Protein AF-A0A1E3W1E9-F1 (afdb_monomer_lite)

pLDDT: mean 73.12, std 18.01, range [42.62, 93.31]

Sequence (72 aa):
MVQTRSRLATERMHVSVVRVERRPKPSRVKSSRVKFCALEGDLRVEIEADSEDDARLLCQEAGLDFIGLCDD

Structure (mmCIF, N/CA/C/O backbone):
data_AF-A0A1E3W1E9-F1
#
_entry.id   AF-A0A1E3W1E9-F1
#
loop_
_atom_site.group_PDB
_atom_site.id
_atom_site.type_symbol
_atom_site.label_atom_id
_atom_site.label_alt_id
_atom_site.label_comp_id
_atom_site.label_asym_id
_atom_site.label_entity_id
_atom_site.label_seq_id
_atom_site.pdbx_PDB_ins_code
_atom_site.Cartn_x
_atom_site.Cartn_y
_atom_site.Cartn_z
_atom_site.occupancy
_atom_site.B_iso_or_equiv
_atom_site.auth_seq_id
_atom_site.auth_comp_id
_atom_site.auth_asym_id
_atom_site.auth_atom_id
_atom_site.pdbx_PDB_model_num
ATOM 1 N N . MET A 1 1 ? -13.290 38.987 55.013 1.00 42.62 1 MET A N 1
ATOM 2 C CA . MET A 1 1 ? -14.095 38.145 54.103 1.00 42.62 1 MET A CA 1
ATOM 3 C C . MET A 1 1 ? -13.396 38.089 52.758 1.00 42.62 1 MET A C 1
ATOM 5 O O . MET A 1 1 ? -12.896 39.103 52.293 1.00 42.62 1 MET A O 1
ATOM 9 N N . VAL A 1 2 ? -13.276 36.872 52.241 1.00 48.84 2 VAL A N 1
ATOM 10 C CA . VAL A 1 2 ? -12.479 36.433 51.091 1.00 48.84 2 VAL A CA 1
ATOM 11 C C . VAL A 1 2 ? -13.023 36.994 49.773 1.00 48.84 2 VAL A C 1
ATOM 13 O O . VAL A 1 2 ? -14.226 36.937 49.545 1.00 48.84 2 VAL A O 1
ATOM 16 N N . GLN A 1 3 ? -12.145 37.443 48.872 1.00 50.06 3 GLN A N 1
ATOM 17 C CA . GLN A 1 3 ? -12.439 37.449 47.435 1.00 50.06 3 GLN A CA 1
ATOM 18 C C . GLN A 1 3 ? -11.284 36.810 46.663 1.00 50.06 3 GLN A C 1
ATOM 20 O O . GLN A 1 3 ? -10.366 37.451 46.160 1.00 50.06 3 GLN A O 1
ATOM 25 N N . THR A 1 4 ? -11.359 35.485 46.606 1.00 55.78 4 THR A N 1
ATOM 26 C CA . THR A 1 4 ? -10.695 34.620 45.639 1.00 55.78 4 THR A CA 1
ATOM 27 C C . THR A 1 4 ? -11.184 34.979 44.239 1.00 55.78 4 THR A C 1
ATOM 29 O O . THR A 1 4 ? -12.363 34.828 43.923 1.00 55.78 4 THR A O 1
ATOM 32 N N . ARG A 1 5 ? -10.278 35.415 43.365 1.00 57.75 5 ARG A N 1
ATOM 33 C CA . ARG A 1 5 ? -10.488 35.333 41.917 1.00 57.75 5 ARG A CA 1
ATOM 34 C C . ARG A 1 5 ? -9.433 34.403 41.349 1.00 57.75 5 ARG A C 1
ATOM 36 O O . ARG A 1 5 ? -8.315 34.805 41.039 1.00 57.75 5 ARG A O 1
ATOM 43 N N . SER A 1 6 ? -9.811 33.130 41.308 1.00 57.00 6 SER A N 1
ATOM 44 C CA . SER A 1 6 ? -9.067 32.029 40.716 1.00 57.00 6 SER A CA 1
ATOM 45 C C . SER A 1 6 ? -8.670 32.379 39.283 1.00 57.00 6 SER A C 1
ATOM 47 O O . SER A 1 6 ? -9.521 32.511 38.405 1.00 57.00 6 SER A O 1
ATOM 49 N N . ARG A 1 7 ? -7.368 32.546 39.042 1.00 61.41 7 ARG A N 1
ATOM 50 C CA . ARG A 1 7 ? -6.798 32.583 37.694 1.00 61.41 7 ARG A CA 1
ATOM 51 C C . ARG A 1 7 ? -6.762 31.151 37.172 1.00 61.41 7 ARG A C 1
ATOM 53 O O . ARG A 1 7 ? -5.793 30.439 37.407 1.00 61.41 7 ARG A O 1
ATOM 60 N N . LEU A 1 8 ? -7.829 30.719 36.503 1.00 59.09 8 LEU A N 1
ATOM 61 C CA . LEU A 1 8 ? -7.808 29.463 35.760 1.00 59.09 8 LEU A CA 1
ATOM 62 C C . LEU A 1 8 ? -7.058 29.714 34.445 1.00 59.09 8 LEU A C 1
ATOM 64 O O . LEU A 1 8 ? -7.627 30.173 33.456 1.00 59.09 8 LEU A O 1
ATOM 68 N N . ALA A 1 9 ? -5.744 29.499 34.473 1.00 58.34 9 ALA A N 1
ATOM 69 C CA . ALA A 1 9 ? -4.930 29.428 33.273 1.00 58.34 9 ALA A CA 1
ATOM 70 C C . ALA A 1 9 ? -5.303 28.133 32.544 1.00 58.34 9 ALA A C 1
ATOM 72 O O . ALA A 1 9 ? -4.922 27.043 32.958 1.00 58.34 9 ALA A O 1
ATOM 73 N N . THR A 1 10 ? -6.100 28.231 31.484 1.00 57.91 10 THR A N 1
ATOM 74 C CA . THR A 1 10 ? -6.274 27.113 30.556 1.00 57.91 10 THR A CA 1
ATOM 75 C C . THR A 1 10 ? -4.978 26.952 29.772 1.00 57.91 10 THR A C 1
ATOM 77 O O . THR A 1 10 ? -4.773 27.633 28.764 1.00 57.91 10 THR A O 1
ATOM 80 N N . GLU A 1 11 ? -4.093 26.080 30.253 1.00 56.47 11 GLU A N 1
ATOM 81 C CA . GLU A 1 11 ? -2.992 25.541 29.459 1.00 56.47 11 GLU A CA 1
ATOM 82 C C . GLU A 1 11 ? -3.589 24.818 28.249 1.00 56.47 11 GLU A C 1
ATOM 84 O O . GLU A 1 11 ? -4.151 23.727 28.342 1.00 56.47 11 GLU A O 1
ATOM 89 N N . ARG A 1 12 ? -3.527 25.473 27.088 1.00 62.91 12 ARG A N 1
ATOM 90 C CA . ARG A 1 12 ? -3.854 24.853 25.808 1.00 62.91 12 ARG A CA 1
ATOM 91 C C . ARG A 1 12 ? -2.707 23.914 25.461 1.00 62.91 12 ARG A C 1
ATOM 93 O O . ARG A 1 12 ? -1.669 24.368 24.988 1.00 62.91 12 ARG A O 1
ATOM 100 N N . MET A 1 13 ? -2.896 22.618 25.702 1.00 56.78 13 MET A N 1
ATOM 101 C CA . MET A 1 13 ? -2.014 21.575 25.181 1.00 56.78 13 MET A CA 1
ATOM 102 C C . MET A 1 13 ? -1.947 21.699 23.652 1.00 56.78 13 MET A C 1
ATOM 104 O O . MET A 1 13 ? -2.876 21.325 22.939 1.00 56.78 13 MET A O 1
ATOM 108 N N . HIS A 1 14 ? -0.851 22.264 23.147 1.00 58.41 14 HIS A N 1
ATOM 109 C CA . HIS A 1 14 ? -0.503 22.220 21.733 1.00 58.41 14 HIS A CA 1
ATOM 110 C C . HIS A 1 14 ? -0.010 20.807 21.421 1.00 58.41 14 HIS A C 1
ATOM 112 O O . HIS A 1 14 ? 1.148 20.469 21.656 1.00 58.41 14 HIS A O 1
ATOM 118 N N . VAL A 1 15 ? -0.900 19.962 20.907 1.00 58.16 15 VAL A N 1
ATOM 119 C CA . VAL A 1 15 ? -0.499 18.680 20.328 1.00 58.16 15 VAL A CA 1
ATOM 120 C C . VAL A 1 15 ? 0.057 18.966 18.935 1.00 58.16 15 VAL A C 1
ATOM 122 O O . VAL A 1 15 ? -0.686 19.142 17.971 1.00 58.16 15 VAL A O 1
ATOM 125 N N . SER A 1 16 ? 1.380 19.059 18.835 1.00 46.34 16 SER A N 1
ATOM 126 C CA . SER A 1 16 ? 2.081 19.115 17.553 1.00 46.34 16 SER A CA 1
ATOM 127 C C . SER A 1 16 ? 2.050 17.727 16.923 1.00 46.34 16 SER A C 1
ATOM 129 O O . SER A 1 16 ? 2.870 16.868 17.240 1.00 46.34 16 SER A O 1
ATOM 131 N N . VAL A 1 17 ? 1.073 17.489 16.050 1.00 58.44 17 VAL A N 1
ATOM 132 C CA . VAL A 1 17 ? 0.997 16.259 15.259 1.00 58.44 17 VAL A CA 1
ATOM 133 C C . VAL A 1 17 ? 2.146 16.291 14.250 1.00 58.44 17 VAL A C 1
ATOM 135 O O . VAL A 1 17 ? 2.089 16.997 13.243 1.00 58.44 17 VAL A O 1
ATOM 138 N N . VAL A 1 18 ? 3.231 15.573 14.539 1.00 53.28 18 VAL A N 1
ATOM 139 C CA . VAL A 1 18 ? 4.331 15.388 13.587 1.00 53.28 18 VAL A CA 1
ATOM 140 C C . VAL A 1 18 ? 3.831 14.434 12.509 1.00 53.28 18 VAL A C 1
ATOM 142 O O . VAL A 1 18 ? 3.895 13.214 12.646 1.00 53.28 18 VAL A O 1
ATOM 145 N N . ARG A 1 19 ? 3.280 14.999 11.433 1.00 55.97 19 ARG A N 1
ATOM 146 C CA . ARG A 1 19 ? 2.953 14.253 10.221 1.00 55.97 19 ARG A CA 1
ATOM 147 C C . ARG A 1 19 ? 4.280 13.851 9.578 1.00 55.97 19 ARG A C 1
ATOM 149 O O . ARG A 1 19 ? 4.952 14.679 8.967 1.00 55.97 19 ARG A O 1
ATOM 156 N N . VAL A 1 20 ? 4.694 12.597 9.762 1.00 53.75 20 VAL A N 1
ATOM 157 C CA . VAL A 1 20 ? 5.824 12.013 9.025 1.00 53.75 20 VAL A CA 1
ATOM 158 C C . VAL A 1 20 ? 5.355 11.791 7.591 1.00 53.75 20 VAL A C 1
ATOM 160 O O . VAL A 1 20 ? 4.985 10.694 7.185 1.00 53.75 20 VAL A O 1
ATOM 163 N N . GLU A 1 21 ? 5.327 12.867 6.811 1.00 51.94 21 GLU A N 1
ATOM 164 C CA . GLU A 1 21 ? 5.261 12.763 5.363 1.00 51.94 21 GLU A CA 1
ATOM 165 C C . GLU A 1 21 ? 6.641 12.301 4.900 1.00 51.94 21 GLU A C 1
ATOM 167 O O . GLU A 1 21 ? 7.575 13.096 4.758 1.00 51.94 21 GLU A O 1
ATOM 172 N N . ARG A 1 22 ? 6.797 10.988 4.693 1.00 54.34 22 ARG A N 1
ATOM 173 C CA . ARG A 1 22 ? 7.899 10.465 3.886 1.00 54.34 22 ARG A CA 1
ATOM 174 C C . ARG A 1 22 ? 7.733 11.072 2.494 1.00 54.34 22 ARG A C 1
ATOM 176 O O . ARG A 1 22 ? 6.989 10.545 1.681 1.00 54.34 22 ARG A O 1
ATOM 183 N N . ARG A 1 23 ? 8.373 12.214 2.231 1.00 53.31 23 ARG A N 1
ATOM 184 C CA . ARG A 1 23 ? 8.505 12.766 0.880 1.00 53.31 23 ARG A CA 1
ATOM 185 C C . ARG A 1 23 ? 9.547 11.935 0.126 1.00 53.31 23 ARG A C 1
ATOM 187 O O . ARG A 1 23 ? 10.738 12.136 0.3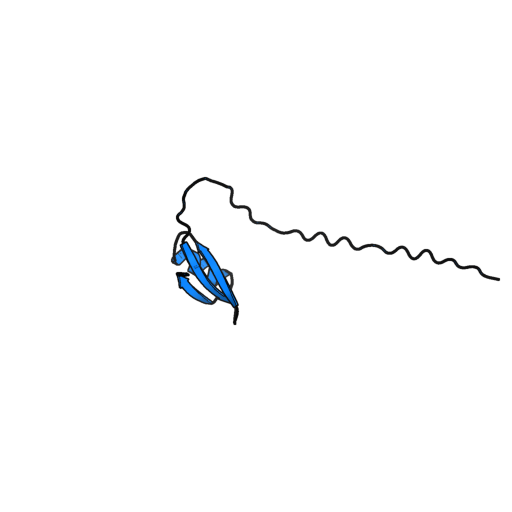77 1.00 53.31 23 ARG A O 1
ATOM 194 N N . PRO A 1 24 ? 9.186 11.069 -0.835 1.00 48.34 24 PRO A N 1
ATOM 195 C CA . PRO A 1 24 ? 10.110 10.787 -1.915 1.00 48.34 24 PRO A CA 1
ATOM 196 C C . PRO A 1 24 ? 10.262 12.070 -2.748 1.00 48.34 24 PRO A C 1
ATOM 198 O O . PRO A 1 24 ? 9.291 12.746 -3.089 1.00 48.34 24 PRO A O 1
ATOM 201 N N . LYS A 1 25 ? 11.517 12.442 -3.010 1.00 47.66 25 LYS A N 1
ATOM 202 C CA . LYS A 1 25 ? 11.927 13.558 -3.876 1.00 47.66 25 LYS A CA 1
ATOM 203 C C . LYS A 1 25 ? 11.150 13.529 -5.207 1.00 47.66 25 LYS A C 1
ATOM 205 O O . LYS A 1 25 ? 10.965 12.440 -5.749 1.00 47.66 25 LYS A O 1
ATOM 210 N N . PRO A 1 26 ? 10.785 14.682 -5.803 1.00 50.88 26 PRO A N 1
ATOM 211 C CA . PRO A 1 26 ? 10.212 14.712 -7.141 1.00 50.88 26 PRO A CA 1
ATOM 212 C C . PRO A 1 26 ? 11.335 14.532 -8.171 1.00 50.88 26 PRO A C 1
ATOM 214 O O . PRO A 1 26 ? 11.740 15.477 -8.846 1.00 50.88 26 PRO A O 1
ATOM 217 N N . SER A 1 27 ? 11.873 13.318 -8.285 1.00 47.31 27 SER A N 1
ATOM 218 C CA . SER A 1 27 ? 12.582 12.934 -9.501 1.00 47.31 27 SER A CA 1
ATOM 219 C C . SER A 1 27 ? 11.517 12.646 -10.544 1.00 47.31 27 SER A C 1
ATOM 221 O O . SER A 1 27 ? 10.775 11.676 -10.428 1.00 47.31 27 SER A O 1
ATOM 223 N N . ARG A 1 28 ? 11.426 13.523 -11.549 1.00 52.22 28 ARG A N 1
ATOM 224 C CA . ARG A 1 28 ? 10.715 13.283 -12.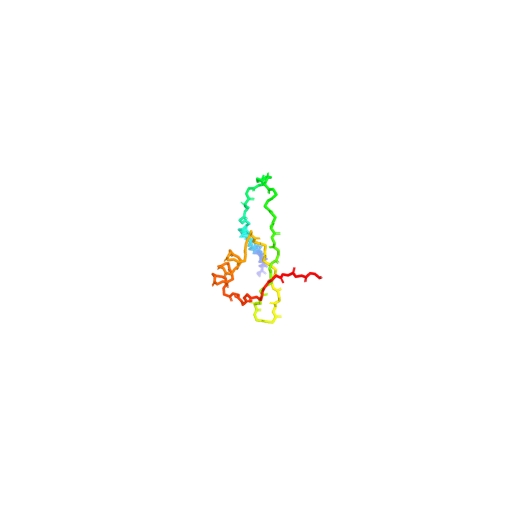808 1.00 52.22 28 ARG A CA 1
ATOM 225 C C . ARG A 1 28 ? 11.348 12.087 -13.522 1.00 52.22 28 ARG A C 1
ATOM 227 O O . ARG A 1 28 ? 12.082 12.241 -14.490 1.00 52.22 28 ARG A O 1
ATOM 234 N N . VAL A 1 29 ? 11.050 10.898 -13.041 1.00 49.66 29 VAL A N 1
ATOM 235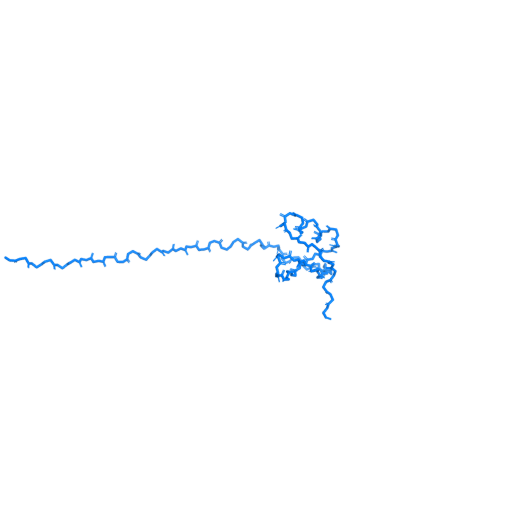 C CA . VAL A 1 29 ? 11.010 9.695 -13.850 1.00 49.66 29 VAL A CA 1
ATOM 236 C C . VAL A 1 29 ? 9.524 9.408 -13.926 1.00 49.66 29 VAL A C 1
ATOM 238 O O . VAL A 1 29 ? 8.859 9.352 -12.893 1.00 49.66 29 VAL A O 1
ATOM 241 N N . LYS A 1 30 ? 8.960 9.318 -15.132 1.00 51.16 30 LYS A N 1
ATOM 242 C CA . LYS A 1 30 ? 7.654 8.677 -15.305 1.00 51.16 30 LYS A CA 1
ATOM 243 C C . LYS A 1 30 ? 7.856 7.192 -14.979 1.00 51.16 30 LYS A C 1
ATOM 245 O O . LYS A 1 30 ? 7.909 6.369 -15.879 1.00 51.16 30 LYS A O 1
ATOM 250 N N . SER A 1 31 ? 8.086 6.876 -13.709 1.00 53.03 31 SER A N 1
ATOM 251 C CA . SER A 1 31 ? 7.825 5.557 -13.169 1.00 53.03 31 SER A CA 1
ATOM 252 C C . SER A 1 31 ? 6.330 5.402 -13.341 1.00 53.03 31 SER A C 1
ATOM 254 O O . SER A 1 31 ? 5.566 6.173 -12.752 1.00 53.03 31 SER A O 1
ATOM 256 N N . SER A 1 32 ? 5.923 4.546 -14.270 1.00 63.75 32 SER A N 1
ATOM 257 C CA . SER A 1 32 ? 4.526 4.198 -14.489 1.00 63.75 32 SER A CA 1
ATOM 258 C C . SER A 1 32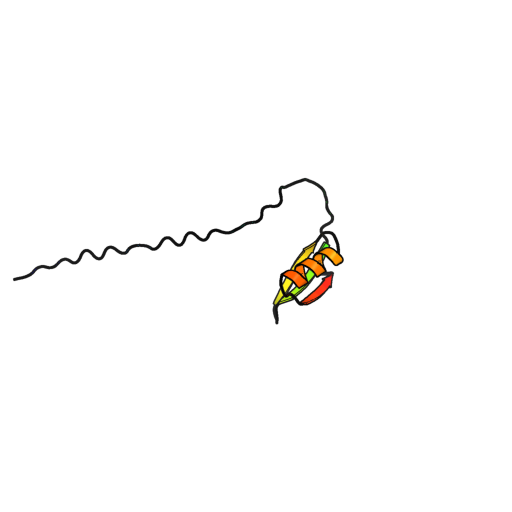 ? 4.038 3.491 -13.230 1.00 63.75 32 SER A C 1
ATOM 260 O O . SER A 1 32 ? 4.026 2.271 -13.170 1.00 63.75 32 SER A O 1
ATOM 262 N N . ARG A 1 33 ? 3.730 4.268 -12.190 1.00 69.69 33 ARG A N 1
ATOM 263 C CA . ARG A 1 33 ? 3.202 3.761 -10.932 1.00 69.69 33 ARG A CA 1
ATOM 264 C C . ARG A 1 33 ? 1.858 3.133 -11.240 1.00 69.69 33 ARG A C 1
ATOM 266 O O . ARG A 1 33 ? 0.936 3.819 -11.682 1.00 69.69 33 ARG A O 1
ATOM 273 N N . VAL A 1 34 ? 1.797 1.824 -11.069 1.00 83.50 34 VAL A N 1
ATOM 274 C CA . VAL A 1 34 ? 0.581 1.043 -11.226 1.00 83.50 34 VAL A CA 1
ATOM 275 C C . VAL A 1 34 ? -0.144 1.067 -9.889 1.00 83.50 34 VAL A C 1
ATOM 277 O O . VAL A 1 34 ? 0.479 1.004 -8.825 1.00 83.50 34 VAL A O 1
ATOM 280 N N . LYS A 1 35 ? -1.468 1.207 -9.942 1.00 89.12 35 LYS A N 1
ATOM 281 C CA . LYS A 1 35 ? -2.307 1.131 -8.753 1.00 89.12 35 LYS A CA 1
ATOM 282 C C . LYS A 1 35 ? -2.690 -0.315 -8.488 1.00 89.12 35 LYS A C 1
ATOM 284 O O . LYS A 1 35 ? -3.233 -0.998 -9.353 1.00 89.12 35 LYS A O 1
ATOM 289 N N . PHE A 1 36 ? -2.462 -0.743 -7.263 1.00 91.81 36 PHE A N 1
ATOM 290 C CA . PHE A 1 36 ? -2.876 -2.022 -6.723 1.00 91.81 36 PHE A CA 1
ATOM 291 C C . PHE A 1 36 ? -3.893 -1.808 -5.611 1.00 91.81 36 PHE A C 1
ATOM 293 O O . PHE A 1 36 ? -3.936 -0.755 -4.979 1.00 91.81 36 PHE A O 1
ATOM 300 N N . CYS A 1 37 ? -4.715 -2.814 -5.376 1.00 92.00 37 CYS A N 1
ATOM 301 C CA . CYS A 1 37 ? -5.703 -2.845 -4.322 1.00 92.00 37 CYS A CA 1
ATOM 302 C C . CYS A 1 37 ? -5.279 -3.841 -3.248 1.00 92.00 37 CYS A C 1
ATOM 304 O O . CYS A 1 37 ? -4.873 -4.966 -3.554 1.00 92.00 37 CYS A O 1
ATOM 306 N N . ALA A 1 38 ? -5.477 -3.459 -1.996 1.00 93.31 38 ALA A N 1
ATOM 307 C CA . ALA A 1 38 ? -5.416 -4.353 -0.856 1.00 93.31 38 ALA A CA 1
ATOM 308 C C . ALA A 1 38 ? -6.605 -4.115 0.080 1.00 93.31 38 ALA A C 1
ATOM 310 O O . ALA A 1 38 ? -7.330 -3.126 -0.060 1.00 93.31 38 ALA A O 1
ATOM 311 N N . LEU A 1 39 ? -6.810 -5.028 1.021 1.00 92.38 39 LEU A N 1
ATOM 312 C CA . LEU A 1 39 ? -7.794 -4.908 2.084 1.00 92.38 39 LEU A CA 1
ATOM 313 C C . LEU A 1 39 ? -7.121 -4.709 3.433 1.00 92.38 39 LEU A C 1
ATOM 315 O O . LEU A 1 39 ? -6.154 -5.386 3.776 1.00 92.38 39 LEU A O 1
ATOM 319 N N . GLU A 1 40 ? -7.704 -3.813 4.214 1.00 90.31 40 GLU A N 1
ATOM 320 C CA . GLU A 1 40 ? -7.487 -3.701 5.649 1.00 90.31 40 GLU A CA 1
ATOM 321 C C . GLU A 1 40 ? -8.821 -4.021 6.337 1.00 90.31 40 GLU A C 1
ATOM 323 O O . GLU A 1 40 ? -9.661 -3.146 6.559 1.00 90.31 40 GLU A O 1
ATOM 328 N N . GLY A 1 41 ? -9.076 -5.309 6.584 1.00 86.44 41 GLY A N 1
ATOM 329 C CA . GLY A 1 41 ? -10.396 -5.771 7.023 1.00 86.44 41 GLY A CA 1
ATOM 330 C C . GLY A 1 41 ? -11.467 -5.503 5.958 1.00 86.44 41 GLY A C 1
ATOM 331 O O . GLY A 1 41 ? -11.380 -6.025 4.850 1.00 86.44 41 GLY A O 1
ATOM 332 N N . ASP A 1 42 ? -12.464 -4.677 6.283 1.00 88.38 42 ASP A N 1
ATOM 333 C CA . ASP A 1 42 ? -13.546 -4.280 5.3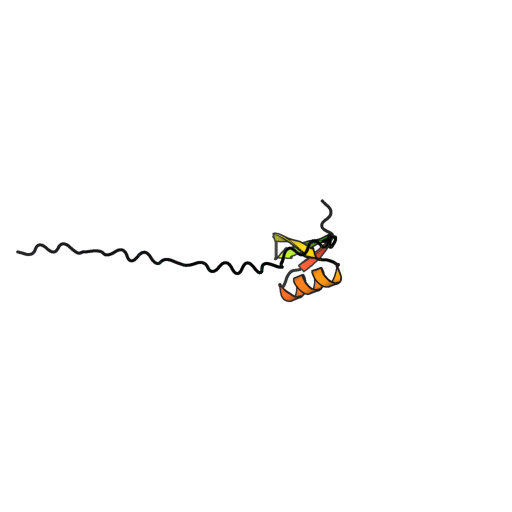66 1.00 88.38 42 ASP A CA 1
ATOM 334 C C . ASP A 1 42 ? -13.203 -3.051 4.497 1.00 88.38 42 ASP A C 1
ATOM 336 O O . ASP A 1 42 ? -14.015 -2.614 3.676 1.00 88.38 42 ASP A O 1
ATOM 340 N N . LEU A 1 43 ? -12.020 -2.452 4.680 1.00 88.06 43 LEU A N 1
ATOM 341 C CA . LEU A 1 43 ? -11.596 -1.251 3.960 1.00 88.06 43 LEU A CA 1
ATOM 342 C C . LEU A 1 43 ? -10.729 -1.606 2.752 1.00 88.06 43 LEU A C 1
ATOM 344 O O . LEU A 1 43 ? -9.769 -2.362 2.866 1.00 88.06 43 LEU A O 1
ATOM 348 N N . ARG A 1 44 ? -11.022 -0.998 1.598 1.00 90.06 44 ARG A N 1
ATOM 349 C CA . ARG A 1 44 ? -10.176 -1.077 0.398 1.00 90.06 44 ARG A CA 1
ATOM 350 C C . ARG A 1 44 ? -9.101 0.007 0.447 1.00 90.06 44 ARG A C 1
ATOM 352 O O . ARG A 1 44 ? -9.415 1.188 0.576 1.00 90.06 44 ARG A O 1
ATOM 359 N N . VAL A 1 45 ? -7.848 -0.408 0.308 1.00 90.00 45 VAL A N 1
ATOM 360 C CA . VAL A 1 45 ? -6.656 0.442 0.298 1.00 90.00 45 VAL A CA 1
ATOM 361 C C . VAL A 1 45 ? -6.042 0.417 -1.099 1.00 90.00 45 VAL A C 1
ATOM 363 O O . VAL A 1 45 ? -5.801 -0.650 -1.661 1.00 90.00 45 VAL A O 1
ATOM 366 N N . GLU A 1 46 ? -5.787 1.594 -1.665 1.00 90.75 46 GLU A N 1
ATOM 367 C CA . GLU A 1 46 ? -5.051 1.748 -2.922 1.00 90.75 46 GLU A CA 1
ATOM 368 C C . GLU A 1 46 ? -3.551 1.897 -2.643 1.00 90.75 46 GLU A C 1
ATOM 370 O O . GLU A 1 46 ? -3.134 2.700 -1.806 1.00 90.75 46 GLU A O 1
ATOM 375 N N . ILE A 1 47 ? -2.732 1.144 -3.370 1.00 89.44 47 ILE A N 1
ATOM 376 C CA . ILE A 1 47 ? -1.279 1.090 -3.225 1.00 89.44 47 ILE A CA 1
ATOM 377 C C . ILE A 1 47 ? -0.658 1.424 -4.574 1.00 89.44 47 ILE A C 1
ATOM 379 O O . ILE A 1 47 ? -0.857 0.717 -5.556 1.00 89.44 47 ILE A O 1
ATOM 383 N N . GLU A 1 48 ? 0.114 2.502 -4.632 1.00 90.19 48 GLU A N 1
ATOM 384 C CA . GLU A 1 48 ? 0.896 2.845 -5.818 1.00 90.19 48 GLU A CA 1
ATOM 385 C C . GLU A 1 48 ? 2.284 2.214 -5.729 1.00 90.19 48 GLU A C 1
ATOM 387 O O . GLU A 1 48 ? 3.085 2.588 -4.868 1.00 90.19 48 GLU A O 1
ATOM 392 N N . ALA A 1 49 ? 2.587 1.304 -6.652 1.00 88.19 49 ALA A N 1
ATOM 393 C CA . ALA A 1 49 ? 3.882 0.640 -6.728 1.00 88.19 49 ALA A CA 1
ATOM 394 C C . ALA A 1 49 ? 4.387 0.570 -8.174 1.00 88.19 49 ALA A C 1
ATOM 396 O O . ALA A 1 49 ? 3.631 0.746 -9.131 1.00 88.19 49 ALA A O 1
ATOM 397 N N . ASP A 1 50 ? 5.687 0.338 -8.341 1.00 87.25 50 ASP A N 1
ATOM 398 C CA . ASP A 1 50 ? 6.299 0.199 -9.672 1.00 87.25 50 ASP A CA 1
ATOM 399 C C . ASP A 1 50 ? 6.058 -1.204 -10.265 1.00 87.25 50 ASP A C 1
ATOM 401 O O . ASP A 1 50 ? 6.139 -1.405 -11.473 1.00 87.25 50 ASP A O 1
ATOM 405 N N . SER A 1 51 ? 5.751 -2.196 -9.422 1.00 88.50 51 SER A N 1
ATOM 406 C CA . SER A 1 51 ? 5.518 -3.593 -9.807 1.00 88.50 51 SER A CA 1
ATOM 407 C C . SER A 1 51 ? 4.63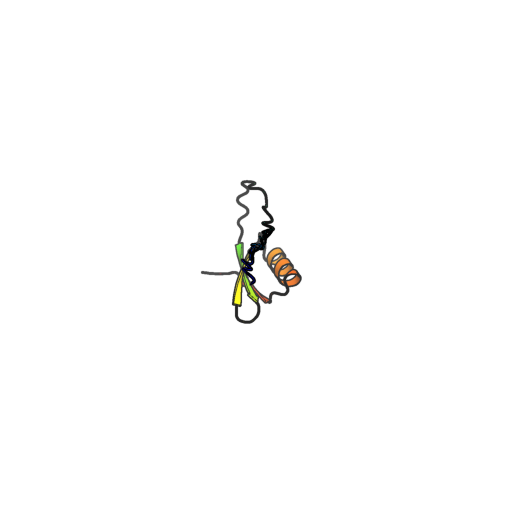2 -4.313 -8.788 1.00 88.50 51 SER A C 1
ATOM 409 O O . SER A 1 51 ? 4.509 -3.876 -7.644 1.00 88.50 51 SER A O 1
ATOM 411 N N . GLU A 1 52 ? 4.041 -5.440 -9.196 1.00 90.25 52 GLU A N 1
ATOM 412 C CA . GLU A 1 52 ? 3.194 -6.268 -8.324 1.00 90.25 52 GLU A CA 1
ATOM 413 C C . GLU A 1 52 ? 3.971 -6.826 -7.124 1.00 90.25 52 GLU A C 1
ATOM 415 O O . GLU A 1 52 ? 3.470 -6.795 -6.002 1.00 90.25 52 GLU A O 1
ATOM 420 N N . ASP A 1 53 ? 5.208 -7.285 -7.332 1.00 91.56 53 ASP A N 1
ATOM 421 C CA . ASP A 1 53 ? 6.068 -7.775 -6.250 1.00 91.56 53 ASP A CA 1
ATOM 422 C C . ASP A 1 53 ? 6.319 -6.706 -5.177 1.00 91.56 53 ASP A C 1
ATOM 424 O O . ASP A 1 53 ? 6.263 -6.997 -3.982 1.00 91.56 53 ASP A O 1
ATOM 428 N N . ASP A 1 54 ? 6.536 -5.459 -5.602 1.00 90.69 54 ASP A N 1
ATOM 429 C CA . ASP A 1 54 ? 6.761 -4.318 -4.710 1.00 90.69 54 ASP A CA 1
ATOM 430 C C . ASP A 1 54 ? 5.476 -3.990 -3.928 1.00 90.69 54 ASP A C 1
ATOM 432 O O . ASP A 1 54 ? 5.505 -3.827 -2.707 1.00 90.69 54 ASP A O 1
ATOM 436 N N . ALA A 1 55 ? 4.316 -4.021 -4.597 1.00 90.81 55 ALA A N 1
ATOM 437 C CA . ALA A 1 55 ? 3.015 -3.863 -3.948 1.00 90.81 55 ALA A CA 1
ATOM 438 C C . ALA A 1 55 ? 2.729 -4.972 -2.924 1.00 90.81 55 ALA A C 1
ATOM 440 O O . ALA A 1 55 ? 2.259 -4.688 -1.821 1.00 90.81 55 ALA A O 1
ATOM 441 N N . ARG A 1 56 ? 3.035 -6.231 -3.255 1.00 92.00 56 ARG A N 1
ATOM 442 C CA . ARG A 1 56 ? 2.866 -7.374 -2.347 1.00 92.00 56 ARG A CA 1
ATOM 443 C C . ARG A 1 56 ? 3.767 -7.273 -1.126 1.00 92.00 56 ARG A C 1
ATOM 445 O O . ARG A 1 56 ? 3.312 -7.579 -0.025 1.00 92.00 56 ARG A O 1
ATOM 452 N N . LEU A 1 57 ? 5.018 -6.854 -1.309 1.00 93.31 57 LEU A N 1
ATOM 453 C CA . LEU A 1 57 ? 5.942 -6.643 -0.199 1.00 93.31 57 LEU A CA 1
ATOM 454 C C . LEU A 1 57 ? 5.414 -5.550 0.737 1.00 93.31 57 LEU A C 1
ATOM 456 O O . LEU A 1 57 ? 5.318 -5.779 1.940 1.00 93.31 57 LEU A O 1
ATOM 460 N N . LEU A 1 58 ? 4.972 -4.419 0.177 1.00 90.50 58 LEU A N 1
ATOM 461 C CA . LEU A 1 58 ? 4.352 -3.333 0.939 1.00 90.50 58 LEU A CA 1
ATOM 462 C C . LEU A 1 58 ? 3.109 -3.804 1.707 1.00 90.50 58 LEU A C 1
ATOM 464 O O . LEU A 1 58 ? 2.947 -3.446 2.872 1.00 90.50 58 LEU A O 1
ATOM 468 N N . CYS A 1 59 ? 2.260 -4.636 1.096 1.00 91.62 59 CYS A N 1
ATOM 469 C CA . CYS A 1 59 ? 1.109 -5.231 1.779 1.00 91.62 59 CYS A CA 1
ATOM 470 C C . CYS A 1 59 ? 1.538 -6.125 2.941 1.00 91.62 59 CYS A C 1
ATOM 472 O O . CYS A 1 59 ? 0.991 -6.009 4.032 1.00 91.62 59 CYS A O 1
ATOM 474 N N . GLN A 1 60 ? 2.533 -6.988 2.733 1.00 91.44 60 GLN A N 1
ATOM 475 C CA . GLN A 1 60 ? 3.016 -7.898 3.768 1.00 91.44 60 GLN A CA 1
ATOM 476 C C . GLN A 1 60 ? 3.625 -7.141 4.955 1.00 91.44 60 GLN A C 1
ATOM 478 O O . GLN A 1 60 ? 3.354 -7.497 6.101 1.00 91.44 60 GLN A O 1
ATOM 483 N N . GLU A 1 61 ? 4.408 -6.091 4.698 1.00 92.00 61 GLU A N 1
ATOM 484 C CA . GLU A 1 61 ? 4.980 -5.250 5.756 1.00 92.00 61 GLU A CA 1
ATOM 485 C C . GLU A 1 61 ? 3.911 -4.435 6.497 1.00 92.00 61 GLU A C 1
ATOM 487 O O . GLU A 1 61 ? 4.039 -4.200 7.700 1.00 92.00 61 GLU A O 1
ATOM 492 N N . ALA A 1 62 ? 2.854 -4.015 5.797 1.00 88.00 62 ALA A N 1
ATOM 493 C CA . ALA A 1 62 ? 1.745 -3.258 6.370 1.00 88.00 62 ALA A CA 1
ATOM 494 C C . ALA A 1 62 ? 0.662 -4.138 7.025 1.00 88.00 62 ALA A C 1
ATOM 496 O O . ALA A 1 62 ? -0.181 -3.612 7.746 1.00 88.00 62 ALA A O 1
ATOM 497 N N . GLY A 1 63 ? 0.683 -5.457 6.807 1.00 91.62 63 GLY A N 1
ATOM 498 C CA . GLY A 1 63 ? -0.364 -6.371 7.273 1.00 91.62 63 GLY A CA 1
ATOM 499 C C . GLY A 1 63 ? -1.676 -6.257 6.488 1.00 91.62 63 GLY A C 1
ATOM 500 O O . GLY A 1 63 ? -2.743 -6.470 7.055 1.00 91.62 63 GLY A O 1
ATOM 501 N N . LEU A 1 64 ? -1.592 -5.898 5.206 1.00 92.19 64 LEU A N 1
ATOM 502 C CA . LEU A 1 64 ? -2.726 -5.763 4.295 1.00 92.19 64 LEU A CA 1
ATOM 503 C C . LEU A 1 64 ? -2.907 -7.030 3.452 1.00 92.19 64 LEU A C 1
ATOM 505 O O . LEU A 1 64 ? -1.934 -7.664 3.033 1.00 92.19 64 LEU A O 1
ATOM 509 N N . ASP A 1 65 ? -4.156 -7.346 3.127 1.00 92.50 65 ASP A N 1
ATOM 510 C CA . ASP A 1 65 ? -4.509 -8.439 2.225 1.00 92.50 65 ASP A CA 1
ATOM 511 C C . ASP A 1 65 ? -4.462 -7.956 0.773 1.00 92.50 65 ASP A C 1
ATOM 513 O O . ASP A 1 65 ? -5.364 -7.272 0.291 1.00 92.50 65 ASP A O 1
ATOM 517 N N . PHE A 1 66 ? -3.385 -8.285 0.062 1.00 92.31 66 PHE A N 1
ATOM 518 C CA . PHE A 1 66 ? -3.222 -7.918 -1.345 1.00 92.31 66 PHE A CA 1
ATOM 519 C C . PHE A 1 66 ? -4.294 -8.583 -2.225 1.00 92.31 66 PHE A C 1
ATOM 521 O O . PHE A 1 66 ? -4.397 -9.809 -2.254 1.00 92.31 66 PHE A O 1
ATOM 528 N N . ILE A 1 67 ? -5.049 -7.784 -2.988 1.00 91.06 67 ILE A N 1
ATOM 529 C CA . ILE A 1 67 ? -6.062 -8.282 -3.933 1.00 91.06 67 ILE A CA 1
ATOM 530 C C . ILE A 1 67 ? -5.488 -8.419 -5.345 1.00 91.06 67 ILE A C 1
ATOM 532 O O . ILE A 1 67 ? -5.730 -9.426 -6.008 1.00 91.06 67 ILE A O 1
ATOM 536 N N . GLY A 1 68 ? -4.789 -7.397 -5.843 1.00 88.81 68 GLY A N 1
ATOM 537 C CA . GLY A 1 68 ? -4.381 -7.341 -7.249 1.00 88.81 68 GLY A CA 1
ATOM 538 C C . GLY A 1 68 ? -4.317 -5.922 -7.793 1.00 88.81 68 GLY A C 1
ATOM 539 O O . GLY A 1 68 ? -4.218 -4.962 -7.032 1.00 88.81 68 GLY A O 1
ATOM 540 N N . LEU A 1 69 ? -4.377 -5.773 -9.117 1.00 89.44 69 LEU A N 1
ATOM 541 C CA . LEU A 1 69 ? -4.449 -4.457 -9.754 1.00 89.44 69 LEU A CA 1
ATOM 542 C C . LEU A 1 69 ? -5.771 -3.753 -9.411 1.00 89.44 69 LEU A C 1
ATOM 544 O O . LEU A 1 69 ? -6.840 -4.363 -9.462 1.00 89.44 69 LEU A O 1
ATOM 548 N N . CYS A 1 70 ? -5.701 -2.458 -9.109 1.00 82.62 70 CYS A N 1
ATOM 549 C CA . CYS A 1 70 ? -6.881 -1.602 -9.092 1.00 82.62 70 CYS A CA 1
ATOM 550 C C . CYS A 1 70 ? -7.201 -1.193 -10.534 1.00 82.62 70 CYS A C 1
ATOM 552 O O . CYS A 1 70 ? -6.647 -0.216 -11.034 1.00 82.62 70 CYS A O 1
ATOM 554 N N . ASP A 1 71 ? -8.079 -1.956 -11.182 1.00 70.69 71 ASP A N 1
ATOM 555 C CA . ASP A 1 71 ? -8.805 -1.507 -12.373 1.00 70.69 71 ASP A CA 1
ATOM 556 C C . ASP A 1 71 ? -9.974 -0.618 -11.897 1.00 70.69 71 ASP A C 1
ATOM 558 O O . ASP A 1 71 ? -10.659 -0.980 -10.930 1.00 70.69 71 ASP A O 1
ATOM 562 N N . ASP A 1 72 ? -10.108 0.574 -12.486 1.00 58.81 72 ASP A N 1
ATOM 563 C CA . ASP A 1 72 ? -11.192 1.543 -12.224 1.00 58.81 72 ASP A CA 1
ATOM 564 C C . ASP A 1 72 ? -12.505 1.098 -12.884 1.00 58.81 72 ASP A C 1
ATOM 566 O O . ASP A 1 72 ? -12.466 0.744 -14.086 1.00 58.81 72 ASP A O 1
#

Radius of gyration: 23.45 Å; chains: 1; bounding box: 27×47×69 Å

Organism: NCBI:txid1774969

Secondary structure (DSSP, 8-state):
---------------------------------EEEEEEETTEEEEEEESSHHHHHHHHHHHT-EEEEE---

Foldseek 3Di:
DDDDDDPPPPPDPPPPPPPPPPDDDPPPDPLVFFWWWWDPDPDIDIDTDSDPVRVVVVCVVVVTGTDTGDDD